Protein AF-A0A258CQS3-F1 (afdb_monomer)

Solvent-accessible surface area (backbone atoms only — not comparable to full-atom values): 9441 Å² total; per-residue (Å²): 130,82,50,75,48,33,52,53,49,55,53,39,23,54,51,42,44,51,52,36,56,75,68,69,58,75,72,48,94,60,49,63,56,60,51,26,72,75,35,54,74,35,52,62,44,58,72,62,58,47,44,16,44,47,36,51,55,51,28,52,52,55,50,50,62,72,66,69,60,61,83,52,31,36,65,36,34,30,60,56,82,23,22,46,43,72,43,71,49,67,74,58,96,81,46,61,59,59,41,44,49,52,27,46,22,62,54,28,33,45,23,6,33,65,73,47,44,72,29,42,35,29,32,37,66,67,95,87,40,58,46,37,14,26,26,84,95,65,48,60,89,76,38,44,58,37,41,78,48,74,47,80,50,67,69,85,94,52,74,49,74,52,77,47,80,44,86,40,81,95,122

Secondary structure (DSSP, 8-state):
---HHHHHHHHHHHHHHHHHHHTT----TTHHHHHHHHSTTTT-SEEES-GGGHHHHHHHHHHHHHHT-S--EEEEEEEETTEEEEEEES--TTSHHH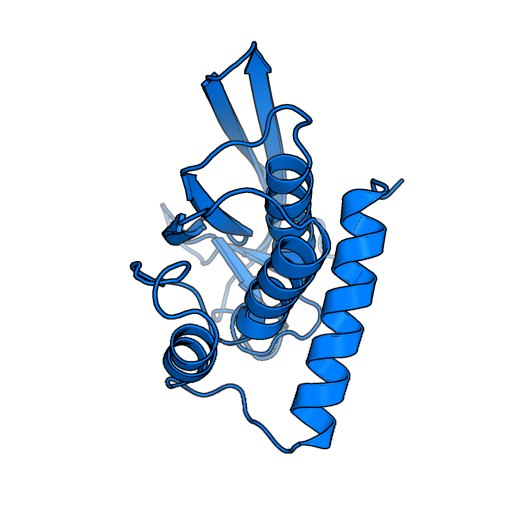HHHHHHHHHHHTB-TTT-SB-EEEE-SSTTPPEEEE-GGGPPTTPEEEEEEEEEEEETTEEEEEEEEEEPP--

Nearest PDB structures (foldseek):
  2lq6-assembly1_A  TM=3.643E-01  e=2.635E+00  Homo sapiens

Foldseek 3Di:
DQDPLLVQLVVQLVVLVVVCVVVVHDQDPCLLVVVCVVVVFQSVEEAAFASLLSSSVNSLVVVVVVVVFDDKHWHYWHDDQAFTATHIDGDDPPCSSVSSRVSRRVQRCQAARHNRDGFFWWFADDDPTGIHTHDPVPDDPRIFGKDKDWDWDDDPPDTDIDIDIGGDDPD

pLDDT: mean 90.02, std 12.18, range [41.47, 98.75]

Radius of gyration: 16.03 Å; Cα contacts (8 Å, |Δi|>4): 294; chains: 1; bounding box: 41×35×43 Å

Structure (mmCIF, N/CA/C/O backbone):
data_AF-A0A258CQS3-F1
#
_entry.id   AF-A0A258CQS3-F1
#
loop_
_atom_site.group_PDB
_atom_site.id
_atom_site.type_symbol
_atom_site.label_atom_id
_atom_site.label_alt_id
_atom_site.label_comp_id
_atom_site.label_asym_id
_atom_site.label_entity_id
_atom_site.label_seq_id
_atom_site.pdbx_PDB_ins_code
_atom_site.Cartn_x
_atom_site.Cartn_y
_atom_site.Cartn_z
_atom_site.occupancy
_atom_site.B_iso_or_equiv
_atom_site.auth_seq_id
_atom_site.auth_comp_id
_atom_site.auth_asym_id
_atom_site.auth_atom_id
_atom_site.pdbx_PDB_model_num
ATOM 1 N N . MET A 1 1 ? 17.674 -6.733 9.927 1.00 56.56 1 MET A N 1
ATOM 2 C CA . MET A 1 1 ? 16.698 -7.660 10.544 1.00 56.56 1 MET A CA 1
ATOM 3 C C . MET A 1 1 ? 15.348 -6.972 10.491 1.00 56.56 1 MET A C 1
ATOM 5 O O . MET A 1 1 ? 15.299 -5.821 10.903 1.00 56.56 1 MET A O 1
ATOM 9 N N . ARG A 1 2 ? 14.309 -7.621 9.949 1.00 79.19 2 ARG A N 1
ATOM 10 C CA . ARG A 1 2 ? 12.975 -7.010 9.817 1.00 79.19 2 ARG A CA 1
ATOM 11 C C . ARG A 1 2 ? 12.430 -6.567 11.170 1.00 79.19 2 ARG A C 1
ATOM 13 O O . 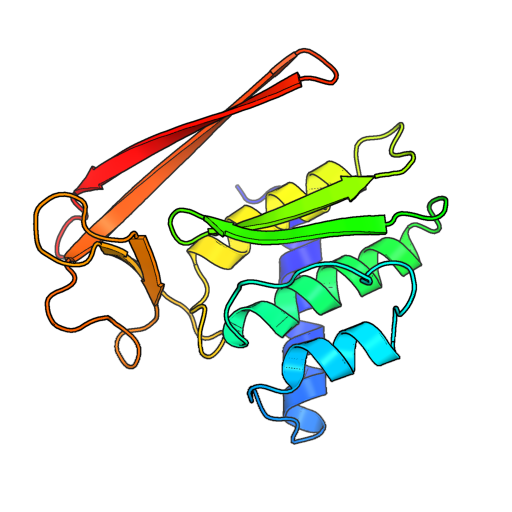ARG A 1 2 ? 12.611 -7.308 12.143 1.00 79.19 2 ARG A O 1
ATOM 20 N N . SER A 1 3 ? 11.762 -5.419 11.251 1.00 88.56 3 SER A N 1
ATOM 21 C CA . SER A 1 3 ? 11.162 -4.961 12.516 1.00 88.56 3 SER A CA 1
ATOM 22 C C . SER A 1 3 ? 10.023 -5.902 12.969 1.00 88.56 3 SER A C 1
ATOM 24 O O . SER A 1 3 ? 9.491 -6.665 12.157 1.00 88.56 3 SER A O 1
ATOM 26 N N . PRO A 1 4 ? 9.620 -5.916 14.257 1.00 92.81 4 PRO A N 1
ATOM 27 C CA . PRO A 1 4 ? 8.455 -6.693 14.688 1.00 92.81 4 PRO A CA 1
ATOM 28 C C . PRO A 1 4 ? 7.169 -6.331 13.927 1.00 92.81 4 PRO A C 1
ATOM 30 O O . PRO A 1 4 ? 6.408 -7.230 13.569 1.00 92.81 4 PRO A O 1
ATOM 33 N N . ALA A 1 5 ? 6.960 -5.042 13.636 1.00 92.69 5 ALA A N 1
ATOM 34 C CA . ALA A 1 5 ? 5.822 -4.564 12.852 1.00 92.69 5 ALA A CA 1
ATOM 35 C C . ALA A 1 5 ? 5.883 -5.067 11.402 1.00 92.69 5 ALA A C 1
ATOM 37 O O . ALA A 1 5 ? 4.890 -5.581 10.898 1.00 92.69 5 ALA A O 1
ATOM 38 N N . GLU A 1 6 ? 7.062 -5.020 10.774 1.00 94.56 6 GLU A N 1
ATOM 39 C CA . GLU A 1 6 ? 7.278 -5.526 9.414 1.00 94.56 6 GLU A CA 1
ATOM 40 C C . GLU A 1 6 ? 7.007 -7.030 9.313 1.00 94.56 6 GLU A C 1
ATOM 42 O O . GLU A 1 6 ? 6.307 -7.471 8.406 1.00 94.56 6 GLU A O 1
ATOM 47 N N . ARG A 1 7 ? 7.481 -7.837 10.274 1.00 96.50 7 ARG A N 1
ATOM 48 C CA . ARG A 1 7 ? 7.187 -9.283 10.290 1.00 96.50 7 ARG A CA 1
ATOM 49 C C . ARG A 1 7 ? 5.698 -9.570 10.456 1.00 96.50 7 ARG A C 1
ATOM 51 O O . ARG A 1 7 ? 5.172 -10.442 9.768 1.00 96.50 7 ARG A O 1
ATOM 58 N N . ARG A 1 8 ? 5.029 -8.854 11.366 1.00 97.06 8 ARG A N 1
ATOM 59 C CA . ARG A 1 8 ? 3.590 -9.014 11.604 1.00 97.06 8 ARG A CA 1
ATOM 60 C C . ARG A 1 8 ? 2.780 -8.628 10.371 1.00 97.06 8 ARG A C 1
ATOM 62 O O . ARG A 1 8 ? 1.902 -9.387 9.972 1.00 97.06 8 ARG A O 1
ATOM 69 N N . LEU A 1 9 ? 3.087 -7.484 9.763 1.00 98.06 9 LEU A N 1
ATOM 70 C CA . LEU A 1 9 ? 2.391 -7.030 8.568 1.00 98.06 9 LEU A CA 1
ATOM 71 C C . LEU A 1 9 ? 2.654 -7.965 7.387 1.00 98.06 9 LEU A C 1
ATOM 73 O O . LEU A 1 9 ? 1.700 -8.365 6.736 1.00 98.06 9 LEU A O 1
ATOM 77 N N . ALA A 1 10 ? 3.899 -8.392 7.155 1.00 97.75 10 ALA A N 1
ATOM 78 C CA . ALA A 1 10 ? 4.219 -9.333 6.080 1.00 97.75 10 ALA A CA 1
ATOM 79 C C . ALA A 1 10 ? 3.424 -10.643 6.203 1.00 97.75 10 ALA A C 1
ATOM 81 O O . ALA A 1 10 ? 2.880 -11.127 5.215 1.00 97.75 10 ALA A O 1
ATOM 82 N N . TYR A 1 11 ? 3.292 -11.185 7.418 1.00 98.12 11 TYR A N 1
ATOM 83 C CA . TYR A 1 11 ? 2.439 -12.350 7.657 1.00 98.12 11 TYR A CA 1
ATOM 84 C C . TYR A 1 11 ? 0.964 -12.065 7.335 1.00 98.12 11 TYR A C 1
ATOM 86 O O . TYR A 1 11 ? 0.314 -12.864 6.660 1.00 98.12 11 TYR A O 1
ATOM 94 N N . GLN A 1 12 ? 0.438 -10.91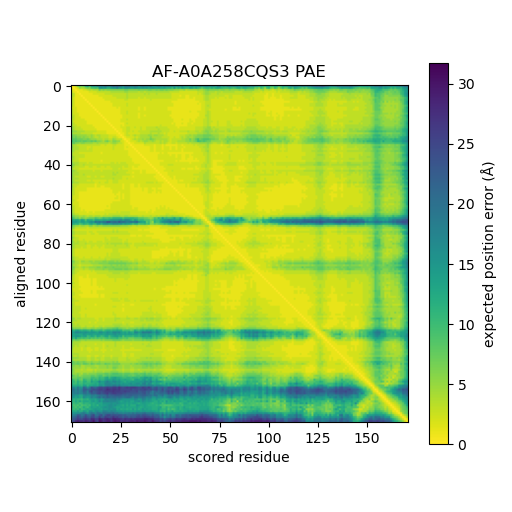5 7.767 1.00 98.62 12 GLN A N 1
ATOM 95 C CA . GLN A 1 12 ? -0.945 -10.538 7.476 1.00 98.62 12 GLN A CA 1
ATOM 96 C C . GLN A 1 12 ? -1.196 -10.361 5.971 1.00 98.62 12 GLN A C 1
ATOM 98 O O . GLN A 1 12 ? -2.241 -10.780 5.481 1.00 98.62 12 GLN A O 1
ATOM 103 N N . VAL A 1 13 ? -0.238 -9.797 5.229 1.00 98.50 13 VAL A N 1
ATOM 104 C CA . VAL A 1 13 ? -0.314 -9.645 3.767 1.00 98.50 13 VAL A CA 1
ATOM 105 C C . VAL A 1 13 ? -0.448 -11.002 3.084 1.00 98.50 13 VAL A C 1
ATOM 107 O O . VAL A 1 13 ? -1.326 -11.170 2.240 1.00 98.50 13 VAL A O 1
ATOM 110 N N . GLU A 1 14 ? 0.350 -11.993 3.483 1.00 98.00 14 GLU A N 1
ATOM 111 C CA . GLU A 1 14 ? 0.241 -13.351 2.935 1.00 98.00 14 GLU A CA 1
ATOM 112 C C . GLU A 1 14 ? -1.109 -14.003 3.270 1.00 98.00 14 GLU A C 1
ATOM 114 O O . GLU A 1 14 ? -1.714 -14.645 2.410 1.00 98.00 14 GLU A O 1
ATOM 119 N N . LEU A 1 15 ? -1.641 -13.791 4.481 1.00 98.38 15 LEU A N 1
ATOM 120 C CA . LEU A 1 15 ? -2.979 -14.272 4.843 1.00 98.38 15 LEU A CA 1
ATOM 121 C C . LEU A 1 15 ? -4.084 -13.626 3.999 1.00 98.38 15 LEU A C 1
ATOM 123 O O . LEU A 1 15 ? -4.970 -14.329 3.510 1.00 98.38 15 LEU A O 1
ATOM 127 N N . VAL A 1 16 ? -4.052 -12.303 3.830 1.00 98.25 16 VAL A N 1
ATOM 128 C CA . VAL A 1 16 ? -5.012 -11.564 2.995 1.00 98.25 16 VAL A CA 1
ATOM 129 C C . VAL A 1 16 ? -4.934 -12.047 1.552 1.00 98.25 16 VAL A C 1
ATOM 131 O O . VAL A 1 16 ? -5.960 -12.382 0.957 1.00 98.25 16 VAL A O 1
ATOM 134 N N . ARG A 1 17 ? -3.719 -12.181 1.012 1.00 97.50 17 ARG A N 1
ATOM 135 C CA . ARG A 1 17 ? -3.485 -12.698 -0.336 1.00 97.50 17 ARG A CA 1
ATOM 136 C C . ARG A 1 17 ? -4.052 -14.105 -0.506 1.00 97.50 17 ARG A C 1
ATOM 138 O O . ARG A 1 17 ? -4.751 -14.362 -1.484 1.00 97.50 17 ARG A O 1
ATOM 145 N N . ALA A 1 18 ? -3.785 -15.006 0.439 1.00 97.88 18 ALA A N 1
ATOM 146 C CA . ALA A 1 18 ? -4.290 -16.375 0.400 1.00 97.88 18 ALA A CA 1
ATOM 147 C C . ALA A 1 18 ? -5.826 -16.414 0.418 1.00 97.88 18 ALA A C 1
ATOM 149 O O . ALA A 1 18 ? -6.426 -17.127 -0.386 1.00 97.88 18 ALA A O 1
ATOM 150 N N . LYS A 1 19 ? -6.471 -15.603 1.269 1.00 97.81 19 LYS A N 1
ATOM 151 C CA . LYS A 1 19 ? -7.938 -15.470 1.307 1.00 97.81 19 LYS A CA 1
ATOM 152 C C . LYS A 1 19 ? -8.495 -14.939 -0.013 1.00 97.81 19 LYS A C 1
ATOM 154 O O . LYS A 1 19 ? -9.437 -15.517 -0.547 1.00 97.81 19 LYS A O 1
ATOM 159 N N . ARG A 1 20 ? -7.900 -13.873 -0.561 1.00 96.69 20 ARG A N 1
ATOM 160 C CA . ARG A 1 20 ? -8.314 -13.268 -1.835 1.00 96.69 20 ARG A CA 1
ATOM 161 C C . ARG A 1 20 ? -8.236 -14.276 -2.982 1.00 96.69 20 ARG A C 1
ATOM 163 O O . ARG A 1 20 ? -9.197 -14.422 -3.733 1.00 96.69 20 ARG A O 1
ATOM 170 N N . LEU A 1 21 ? -7.113 -14.989 -3.090 1.00 95.69 21 LEU A N 1
ATOM 171 C CA . LEU A 1 21 ? -6.910 -16.023 -4.107 1.00 95.69 21 LEU A CA 1
ATOM 172 C C . LEU A 1 21 ? -7.865 -17.207 -3.917 1.00 95.69 21 LEU A C 1
ATOM 174 O O . LEU A 1 21 ? -8.453 -17.666 -4.891 1.00 95.69 21 LEU A O 1
ATOM 178 N N . GLY A 1 22 ? -8.072 -17.663 -2.677 1.00 97.44 22 GLY A N 1
ATOM 179 C CA . GLY A 1 22 ? -9.024 -18.730 -2.357 1.00 97.44 22 GLY A CA 1
ATOM 180 C C . GLY A 1 22 ? -10.479 -18.364 -2.665 1.00 97.44 22 GLY A C 1
ATOM 181 O O . GLY A 1 22 ? -11.268 -19.236 -3.013 1.00 97.44 22 GLY A O 1
ATOM 182 N N . ALA A 1 23 ? -10.821 -17.076 -2.600 1.00 96.19 23 ALA A N 1
ATOM 183 C CA . ALA A 1 23 ? -12.123 -16.547 -2.999 1.00 96.19 23 ALA A CA 1
ATOM 184 C C . ALA A 1 23 ? -12.243 -16.263 -4.511 1.00 96.19 23 ALA A C 1
ATOM 186 O O . ALA A 1 23 ? -13.290 -15.802 -4.957 1.00 96.19 23 ALA A O 1
ATOM 187 N N . GLY A 1 24 ? -11.187 -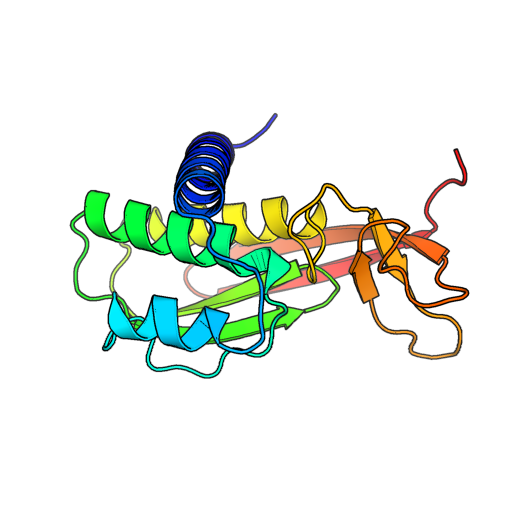16.491 -5.304 1.00 95.19 24 GLY A N 1
ATOM 188 C CA . GLY A 1 24 ? -11.180 -16.199 -6.741 1.00 95.19 24 GLY A CA 1
ATOM 189 C C . GLY A 1 24 ? -11.228 -14.704 -7.082 1.00 95.19 24 GLY A C 1
ATOM 190 O O . GLY A 1 24 ? -11.578 -14.345 -8.202 1.00 95.19 24 GLY A O 1
ATOM 191 N N . ILE A 1 25 ? -10.886 -13.824 -6.136 1.00 93.25 25 ILE A N 1
ATOM 192 C CA . ILE A 1 25 ? -10.964 -12.371 -6.321 1.00 93.25 25 ILE A CA 1
ATOM 193 C C . ILE A 1 25 ? -9.721 -11.867 -7.069 1.00 93.25 25 ILE A C 1
ATOM 195 O O . ILE A 1 25 ? -8.575 -12.026 -6.622 1.00 93.25 25 ILE A O 1
ATOM 199 N N . THR A 1 26 ? -9.950 -11.212 -8.204 1.00 92.75 26 THR A N 1
ATOM 200 C CA . THR A 1 26 ? -8.910 -10.643 -9.065 1.00 92.75 26 THR A CA 1
ATOM 201 C C . THR A 1 26 ? -8.419 -9.275 -8.594 1.00 92.75 26 THR A C 1
ATOM 203 O O . THR A 1 26 ? -9.034 -8.601 -7.769 1.00 92.75 26 THR A O 1
ATOM 206 N N . LEU A 1 27 ? -7.250 -8.885 -9.108 1.00 92.69 27 LEU A N 1
ATOM 207 C CA . LEU A 1 27 ? -6.706 -7.536 -8.987 1.00 92.69 27 LEU A CA 1
ATOM 208 C C . LEU A 1 27 ? -7.114 -6.744 -10.234 1.00 92.69 27 LEU A C 1
ATOM 210 O O . LEU A 1 27 ? -6.395 -6.748 -11.230 1.00 92.69 27 LEU A O 1
ATOM 214 N N . ASP A 1 28 ? -8.292 -6.131 -10.187 1.00 91.19 28 ASP A N 1
ATOM 215 C CA . ASP A 1 28 ? -8.848 -5.277 -11.242 1.00 91.19 28 ASP A CA 1
ATOM 216 C C . ASP A 1 28 ? -8.999 -3.826 -10.756 1.00 91.19 28 ASP A C 1
ATOM 218 O O . ASP A 1 28 ? -8.616 -3.499 -9.635 1.00 91.19 28 ASP A O 1
ATOM 222 N N . GLU A 1 29 ? -9.532 -2.941 -11.598 1.00 87.00 29 GLU A N 1
ATOM 223 C CA . GLU A 1 29 ? -9.664 -1.505 -11.311 1.00 87.00 29 GLU A CA 1
ATOM 224 C C . GLU A 1 29 ? -10.619 -1.195 -10.141 1.00 87.00 29 GLU A C 1
ATOM 226 O O . GLU A 1 29 ? -10.506 -0.136 -9.524 1.00 87.00 29 GLU A O 1
ATOM 231 N N . THR A 1 30 ? -11.491 -2.135 -9.762 1.00 92.50 30 THR A N 1
ATOM 232 C CA . THR A 1 30 ? -12.460 -1.973 -8.663 1.00 92.50 30 THR A CA 1
ATOM 233 C C . THR A 1 30 ? -11.895 -2.361 -7.295 1.00 92.50 30 THR A C 1
ATOM 235 O O . THR A 1 30 ? -12.595 -2.294 -6.281 1.00 92.50 30 THR A O 1
ATOM 238 N N . TRP A 1 31 ? -10.609 -2.733 -7.220 1.00 95.25 31 TRP A N 1
ATOM 239 C CA . TRP A 1 31 ? -9.955 -3.152 -5.974 1.00 95.25 31 TRP A CA 1
ATOM 240 C C . TRP A 1 31 ? -10.180 -2.165 -4.819 1.00 95.25 31 TRP A C 1
ATOM 242 O O . TRP A 1 31 ? -10.376 -2.585 -3.677 1.00 95.25 31 TRP A O 1
ATOM 252 N N . SER A 1 32 ? -10.174 -0.859 -5.113 1.00 96.31 32 SER A N 1
ATOM 253 C CA . SER A 1 32 ? -10.334 0.192 -4.106 1.00 96.31 32 SER A CA 1
ATOM 254 C C . SER A 1 32 ? -11.762 0.259 -3.560 1.00 96.31 32 SER A C 1
ATOM 256 O O . SER A 1 32 ? -11.949 0.484 -2.364 1.00 96.31 32 SER A O 1
ATOM 258 N N . ASP A 1 33 ? -12.767 -0.033 -4.388 1.00 96.19 33 ASP A N 1
ATOM 259 C CA . ASP A 1 33 ? -14.176 -0.038 -3.989 1.00 96.19 33 ASP A CA 1
ATOM 260 C C . ASP A 1 33 ? -14.474 -1.187 -3.028 1.00 96.19 33 ASP A C 1
ATOM 262 O O . ASP A 1 33 ? -15.173 -0.991 -2.033 1.00 96.19 33 ASP A O 1
ATOM 266 N N . ARG A 1 34 ? -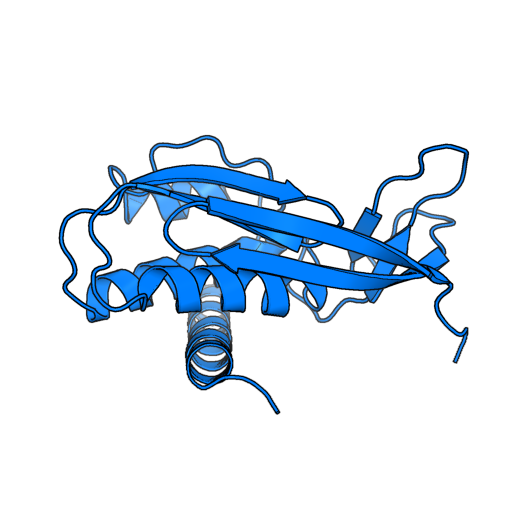13.857 -2.360 -3.241 1.00 95.06 34 ARG A N 1
ATOM 267 C CA . ARG A 1 34 ? -13.928 -3.487 -2.295 1.00 95.06 34 ARG A CA 1
ATOM 268 C C . ARG A 1 34 ? -13.437 -3.084 -0.905 1.00 95.06 34 ARG A C 1
ATOM 270 O O . ARG A 1 34 ? -14.080 -3.401 0.095 1.00 95.06 34 ARG A O 1
ATOM 277 N N . LEU A 1 35 ? -12.304 -2.384 -0.831 1.00 96.94 35 LEU A N 1
ATOM 278 C CA . LEU A 1 35 ? -11.748 -1.949 0.452 1.00 96.94 35 LEU A CA 1
ATOM 279 C C . LEU A 1 35 ? -12.599 -0.846 1.090 1.00 96.94 35 LEU A C 1
ATOM 281 O O . LEU A 1 35 ? -12.857 -0.897 2.294 1.00 96.94 35 LEU A O 1
ATOM 285 N N . ARG A 1 36 ? -13.094 0.115 0.299 1.00 97.19 36 ARG A N 1
ATOM 286 C CA . ARG A 1 36 ? -14.005 1.164 0.785 1.00 97.19 36 ARG A CA 1
ATOM 287 C C . ARG A 1 36 ? -15.333 0.602 1.280 1.00 97.19 36 ARG A C 1
ATOM 289 O O . ARG A 1 36 ? -15.847 1.104 2.269 1.00 97.19 36 ARG A O 1
ATOM 296 N N . ALA A 1 37 ? -15.863 -0.455 0.669 1.00 96.81 37 ALA A N 1
ATOM 297 C CA . ALA A 1 37 ? -17.067 -1.118 1.165 1.00 96.81 37 ALA A CA 1
ATOM 298 C C . ALA A 1 37 ? -16.867 -1.695 2.578 1.00 96.81 37 ALA A C 1
ATOM 300 O O . ALA A 1 37 ? -17.792 -1.680 3.388 1.00 96.81 37 ALA A O 1
ATOM 301 N N . ARG A 1 38 ? -15.651 -2.164 2.892 1.00 96.12 38 ARG A N 1
ATOM 302 C CA . ARG A 1 38 ? -15.304 -2.722 4.206 1.00 96.12 38 ARG A CA 1
ATOM 303 C C . ARG A 1 38 ? -14.971 -1.650 5.248 1.00 96.12 38 ARG A C 1
ATOM 305 O O . ARG A 1 38 ? -15.358 -1.796 6.404 1.00 96.12 38 ARG A O 1
ATOM 312 N N . TRP A 1 39 ? -14.299 -0.569 4.852 1.00 96.81 39 TRP A N 1
ATOM 313 C CA . TRP A 1 39 ? -13.912 0.529 5.747 1.00 96.81 39 TRP A CA 1
ATOM 314 C C . TRP A 1 39 ? -14.291 1.912 5.186 1.00 96.81 39 TRP A C 1
ATOM 316 O O . TRP A 1 39 ? -13.408 2.734 4.915 1.00 96.81 39 TRP A O 1
ATOM 326 N N . PRO A 1 40 ? -15.593 2.222 5.043 1.00 95.94 40 PRO A N 1
ATOM 327 C CA . PRO A 1 40 ? -16.058 3.382 4.278 1.00 95.94 40 PRO A CA 1
ATOM 328 C C . PRO A 1 40 ? -15.629 4.725 4.860 1.00 95.94 40 PRO A C 1
ATOM 330 O O . PRO A 1 40 ? -15.413 5.665 4.110 1.00 95.94 40 PRO A O 1
ATOM 333 N N . HIS A 1 41 ? -15.493 4.843 6.182 1.00 94.12 41 HIS A N 1
ATOM 334 C CA . HIS A 1 41 ? -15.072 6.100 6.814 1.00 94.12 41 HIS A CA 1
ATOM 335 C C . HIS A 1 41 ? -13.549 6.231 6.890 1.00 94.12 41 HIS A C 1
ATOM 337 O O . HIS A 1 41 ? -13.007 7.305 6.649 1.00 94.12 41 HIS A O 1
ATOM 343 N N . ARG A 1 42 ? -12.846 5.130 7.177 1.00 95.75 42 ARG A N 1
ATOM 344 C CA . ARG A 1 42 ? -11.383 5.121 7.308 1.00 95.75 42 ARG A CA 1
ATOM 345 C C . ARG A 1 42 ? -10.685 5.283 5.955 1.00 95.75 42 ARG A C 1
ATOM 347 O O . ARG A 1 42 ? -9.652 5.939 5.897 1.00 95.75 42 ARG A O 1
ATOM 354 N N . LEU A 1 43 ? -11.254 4.725 4.884 1.00 97.06 43 LEU A N 1
ATOM 355 C CA . LEU A 1 43 ? -10.708 4.755 3.520 1.00 97.06 43 LEU A CA 1
ATOM 356 C C . LEU A 1 43 ? -11.437 5.740 2.590 1.00 97.06 43 LEU A C 1
ATOM 358 O O . LEU A 1 43 ? -11.375 5.605 1.364 1.00 97.06 43 LEU A O 1
ATOM 362 N N . ASN A 1 44 ? -12.107 6.749 3.155 1.00 96.25 44 ASN A N 1
ATOM 363 C CA . ASN A 1 44 ? -12.697 7.850 2.392 1.00 96.25 44 ASN A CA 1
ATOM 364 C C . ASN A 1 44 ? -11.620 8.842 1.918 1.00 96.25 44 ASN A C 1
ATOM 366 O O . ASN A 1 44 ? -11.566 9.988 2.362 1.00 96.25 44 ASN A O 1
ATOM 370 N N . CYS A 1 45 ? -10.720 8.377 1.054 1.00 96.75 45 CYS A N 1
ATOM 371 C CA . CYS A 1 45 ? -9.611 9.164 0.539 1.00 96.75 45 CYS A CA 1
ATOM 372 C C . CYS A 1 45 ? -9.251 8.817 -0.906 1.00 96.75 45 CYS A C 1
ATOM 374 O O . CYS A 1 45 ? -9.665 7.791 -1.468 1.00 96.75 45 CYS A O 1
ATOM 376 N N . GLU A 1 46 ? -8.449 9.698 -1.502 1.00 96.75 46 GLU A N 1
ATOM 377 C CA . GLU A 1 46 ? -7.824 9.461 -2.795 1.00 96.75 46 GLU A CA 1
ATOM 378 C C . GLU A 1 46 ? -6.847 8.280 -2.698 1.00 96.75 46 GLU A C 1
ATOM 380 O O . GLU A 1 46 ? -5.967 8.245 -1.831 1.00 96.75 46 GLU A O 1
ATOM 385 N N . MET A 1 47 ? -7.014 7.325 -3.616 1.00 97.75 47 MET A N 1
ATOM 386 C CA . MET A 1 47 ? -6.133 6.176 -3.788 1.00 97.75 47 MET A CA 1
ATOM 387 C C . MET A 1 47 ? -5.500 6.238 -5.178 1.00 97.75 47 MET A C 1
ATOM 389 O O . MET A 1 47 ? -6.151 5.916 -6.167 1.00 97.75 47 MET A O 1
ATOM 393 N N . SER A 1 48 ? -4.237 6.649 -5.255 1.00 97.06 48 SER A N 1
ATOM 394 C CA . SER A 1 48 ? -3.475 6.761 -6.504 1.00 97.06 48 SER A CA 1
ATOM 395 C C . SER A 1 48 ? -2.288 5.790 -6.486 1.00 97.06 48 SER A C 1
ATOM 397 O O . SER A 1 48 ? -1.119 6.184 -6.505 1.00 97.06 48 SER A O 1
ATOM 399 N N . CYS A 1 49 ? -2.595 4.502 -6.343 1.00 97.00 49 CYS A N 1
ATOM 400 C CA . CYS A 1 49 ? -1.634 3.402 -6.375 1.00 97.00 49 CYS A CA 1
ATOM 401 C C . CYS A 1 49 ? -2.236 2.186 -7.091 1.00 97.00 49 CYS A C 1
ATOM 403 O O . CYS A 1 49 ? -3.444 2.132 -7.327 1.00 97.00 49 CYS A O 1
ATOM 405 N N . GLY A 1 50 ? -1.390 1.235 -7.489 1.00 96.25 50 GLY A N 1
ATOM 406 C CA . GLY A 1 50 ? -1.830 0.086 -8.274 1.00 96.25 50 GLY A CA 1
ATOM 407 C C . GLY A 1 50 ? -2.492 -1.030 -7.443 1.00 96.25 50 GLY A C 1
ATOM 408 O O . GLY A 1 50 ? -2.224 -1.167 -6.244 1.00 96.25 50 GLY A O 1
ATOM 409 N N . PRO A 1 51 ? -3.322 -1.879 -8.085 1.00 97.56 51 PRO A N 1
ATOM 410 C CA . PRO A 1 51 ? -4.074 -2.943 -7.414 1.00 97.56 51 PRO A CA 1
ATOM 411 C C . PRO A 1 51 ? -3.175 -3.999 -6.765 1.00 97.56 51 PRO A C 1
ATOM 413 O O . PRO A 1 51 ? -3.584 -4.661 -5.816 1.00 97.56 51 PRO A O 1
ATOM 416 N N . GLY A 1 52 ? -1.927 -4.139 -7.219 1.00 97.88 52 GLY A N 1
ATOM 417 C CA . GLY A 1 52 ? -0.945 -5.039 -6.625 1.00 97.88 52 GLY A CA 1
ATOM 418 C C . GLY A 1 52 ? -0.746 -4.810 -5.133 1.00 97.88 52 GLY A C 1
ATOM 419 O O . GLY A 1 52 ? -0.497 -5.770 -4.415 1.00 97.88 52 GLY A O 1
ATOM 420 N N . TRP A 1 53 ? -0.923 -3.577 -4.655 1.00 98.56 53 TRP A N 1
ATOM 421 C CA . TRP A 1 53 ? -0.765 -3.215 -3.248 1.00 98.56 53 TRP A CA 1
ATOM 422 C C . TRP A 1 53 ? -2.053 -3.310 -2.419 1.00 98.56 53 TRP A C 1
ATOM 424 O O . TRP A 1 53 ? -2.013 -3.028 -1.219 1.00 98.56 53 TRP A O 1
ATOM 434 N N . SER A 1 54 ? -3.176 -3.768 -2.993 1.00 98.25 54 SER A N 1
ATOM 435 C CA . SER A 1 54 ? -4.436 -3.901 -2.247 1.00 98.25 54 SER A CA 1
ATOM 436 C C . SER A 1 54 ? -4.307 -4.833 -1.045 1.00 98.25 54 SER A C 1
ATOM 438 O O . SER A 1 54 ? -4.890 -4.561 -0.002 1.00 98.25 54 SER A O 1
ATOM 440 N N . ASP A 1 55 ? -3.513 -5.903 -1.177 1.00 98.50 55 ASP A N 1
ATOM 441 C CA . ASP A 1 55 ? -3.299 -6.884 -0.107 1.00 98.50 55 ASP A CA 1
ATOM 442 C C . ASP A 1 55 ? -2.532 -6.252 1.082 1.00 98.50 55 ASP A C 1
ATOM 444 O O . ASP A 1 55 ? -2.819 -6.573 2.234 1.00 98.50 55 ASP A O 1
ATOM 448 N N . ILE A 1 56 ? -1.628 -5.286 0.832 1.00 98.75 56 ILE A N 1
ATOM 449 C CA . ILE A 1 56 ? -0.968 -4.485 1.886 1.00 98.75 56 ILE A CA 1
ATOM 450 C C . ILE A 1 56 ? -1.969 -3.561 2.570 1.00 98.75 56 ILE A C 1
ATOM 452 O O . ILE A 1 56 ? -2.023 -3.521 3.798 1.00 98.75 56 ILE A O 1
ATOM 456 N N . ILE A 1 57 ? -2.755 -2.817 1.790 1.00 98.56 57 ILE A N 1
ATOM 457 C CA . ILE A 1 57 ? -3.714 -1.845 2.329 1.00 98.56 57 ILE A CA 1
ATOM 458 C C . ILE A 1 57 ? -4.757 -2.570 3.186 1.00 98.56 57 ILE A C 1
ATOM 460 O O . ILE A 1 57 ? -5.038 -2.152 4.307 1.00 98.56 57 ILE A O 1
ATOM 464 N N . GLU A 1 58 ? -5.292 -3.688 2.703 1.00 98.50 58 GLU A N 1
ATOM 465 C CA . GLU A 1 58 ? -6.235 -4.514 3.454 1.00 98.50 58 GLU A CA 1
ATOM 466 C C . GLU A 1 58 ? -5.603 -5.071 4.737 1.00 98.50 58 GLU A C 1
ATOM 468 O O . GLU A 1 58 ? -6.182 -4.913 5.810 1.00 98.50 58 GLU A O 1
ATOM 473 N N . ALA A 1 59 ? -4.387 -5.622 4.665 1.00 98.69 59 ALA A N 1
ATOM 474 C CA . ALA A 1 59 ? -3.679 -6.135 5.837 1.00 98.69 59 ALA A CA 1
ATOM 475 C C . ALA A 1 59 ? -3.426 -5.058 6.904 1.00 98.69 59 ALA A C 1
ATOM 477 O O . ALA A 1 59 ? -3.649 -5.310 8.088 1.00 98.69 59 ALA A O 1
ATOM 478 N N . VAL A 1 60 ? -3.011 -3.849 6.507 1.00 98.12 60 VAL A N 1
ATOM 479 C CA . VAL A 1 60 ? -2.861 -2.710 7.428 1.00 98.12 60 VAL A CA 1
ATOM 480 C C . VAL A 1 60 ? -4.182 -2.425 8.137 1.00 98.12 60 VAL A C 1
ATOM 482 O O . VAL A 1 60 ? -4.204 -2.315 9.359 1.00 98.12 60 VAL A O 1
ATOM 485 N N . ASN A 1 61 ? -5.289 -2.351 7.398 1.00 97.69 61 ASN A N 1
ATOM 486 C CA . ASN A 1 61 ? -6.592 -2.025 7.974 1.00 97.69 61 ASN A CA 1
ATOM 487 C C . ASN A 1 61 ? -7.142 -3.138 8.884 1.00 97.69 61 ASN A C 1
ATOM 489 O O . ASN A 1 61 ? -7.715 -2.821 9.925 1.00 97.69 61 ASN A O 1
ATOM 493 N N . GLU A 1 62 ? -6.902 -4.417 8.568 1.00 97.50 62 GLU A N 1
ATOM 494 C CA . GLU A 1 62 ? -7.225 -5.534 9.469 1.00 97.50 62 GLU A CA 1
ATOM 495 C C . GLU A 1 62 ? -6.414 -5.486 10.770 1.00 97.50 62 GLU A C 1
ATOM 497 O O . GLU A 1 62 ? -6.941 -5.799 11.836 1.00 97.50 62 GLU A O 1
ATOM 502 N N . LEU A 1 63 ? -5.138 -5.091 10.711 1.00 96.81 63 LEU A N 1
ATOM 503 C CA . LEU A 1 63 ? -4.319 -4.941 11.915 1.00 96.81 63 LEU A CA 1
ATOM 504 C C . LEU A 1 63 ? -4.741 -3.724 12.743 1.00 96.81 63 LEU A C 1
ATOM 506 O O . LEU A 1 63 ? -4.766 -3.828 13.963 1.00 96.81 63 LEU A O 1
ATOM 510 N N . ILE A 1 64 ? -5.129 -2.612 12.111 1.00 94.94 64 ILE A N 1
ATOM 511 C CA . ILE A 1 64 ? -5.695 -1.446 12.811 1.00 94.94 64 ILE A CA 1
ATOM 512 C C . ILE A 1 64 ? -6.967 -1.839 13.576 1.00 94.94 64 ILE A C 1
ATOM 514 O O . ILE A 1 64 ? -7.114 -1.455 14.735 1.00 94.94 64 ILE A O 1
ATOM 518 N N . ASP A 1 65 ? -7.850 -2.649 12.976 1.00 93.88 65 ASP A N 1
ATOM 519 C CA . ASP A 1 65 ? -9.037 -3.173 13.670 1.00 93.88 65 ASP A CA 1
ATOM 520 C C . ASP A 1 65 ? -8.659 -4.002 14.907 1.00 93.88 65 ASP A C 1
ATOM 522 O O . ASP A 1 65 ? -9.296 -3.885 15.952 1.00 93.88 65 ASP A O 1
ATOM 526 N N . GLN A 1 66 ? -7.600 -4.812 14.815 1.00 93.06 66 GLN A N 1
ATOM 527 C CA . GLN A 1 66 ? -7.113 -5.625 15.936 1.00 93.06 66 GLN A CA 1
ATOM 528 C C . GLN A 1 66 ? -6.466 -4.800 17.052 1.00 93.06 66 GLN A C 1
ATOM 530 O O . GLN A 1 66 ? -6.495 -5.222 18.206 1.00 93.06 66 GLN A O 1
ATOM 535 N N . GLU A 1 67 ? -5.863 -3.653 16.731 1.00 87.38 67 GLU A N 1
ATOM 536 C CA . GLU A 1 67 ? -5.280 -2.768 17.742 1.00 87.38 67 GLU A CA 1
ATOM 537 C C . GLU A 1 67 ? -6.340 -2.087 18.616 1.00 87.38 67 GLU A C 1
ATOM 539 O O . GLU A 1 67 ? -6.007 -1.622 19.706 1.00 87.38 67 GLU A O 1
ATOM 544 N N . GLY A 1 68 ? -7.598 -2.023 18.161 1.00 79.56 68 GLY A N 1
ATOM 545 C CA . GLY A 1 68 ? -8.685 -1.378 18.902 1.00 79.56 68 GLY A CA 1
ATOM 546 C C . GLY A 1 68 ? -8.448 0.116 19.146 1.00 79.56 68 GLY A C 1
ATOM 547 O O . GLY A 1 68 ? -8.923 0.659 20.139 1.00 79.56 68 GLY A O 1
ATOM 548 N N . VAL A 1 69 ? -7.669 0.765 18.278 1.00 74.25 69 VAL A N 1
ATOM 549 C CA . VAL A 1 69 ? -7.356 2.195 18.376 1.00 74.25 69 VAL A CA 1
ATOM 550 C C . VAL A 1 69 ? -8.551 3.062 17.973 1.00 74.25 69 VAL A C 1
ATOM 552 O O . VAL A 1 69 ? -9.364 2.667 17.133 1.00 74.25 69 VAL A O 1
ATOM 555 N N . ASP A 1 70 ? -8.619 4.254 18.575 1.00 65.75 70 ASP A N 1
ATOM 556 C CA . ASP A 1 70 ? -9.572 5.328 18.267 1.00 65.75 70 ASP A CA 1
ATOM 557 C C . ASP A 1 70 ? -9.687 5.589 16.755 1.00 65.75 70 ASP A C 1
ATOM 559 O O . ASP A 1 70 ? -8.757 5.285 16.004 1.00 65.75 70 ASP A O 1
ATOM 563 N N . PRO A 1 71 ? -10.811 6.152 16.271 1.00 83.88 71 PRO A N 1
ATOM 564 C CA . PRO A 1 71 ? -11.092 6.215 14.843 1.00 83.88 71 PRO A CA 1
ATOM 565 C C . PRO A 1 71 ? -9.985 6.940 14.069 1.00 83.88 71 PRO A C 1
ATOM 567 O O . PRO A 1 71 ? -9.820 8.156 14.145 1.00 83.88 71 PRO A O 1
ATOM 570 N N . ILE A 1 72 ? -9.246 6.159 13.284 1.00 92.19 72 ILE A N 1
ATOM 571 C CA . ILE A 1 72 ? -8.253 6.632 12.323 1.00 92.19 72 ILE A CA 1
ATOM 572 C C . ILE A 1 72 ? -8.922 6.834 10.970 1.00 92.19 72 ILE A C 1
ATOM 574 O O . ILE A 1 72 ? -9.794 6.061 10.568 1.00 92.19 72 ILE A O 1
ATOM 578 N N . THR A 1 73 ? -8.472 7.854 10.245 1.00 96.12 73 THR A N 1
ATOM 579 C CA . THR A 1 73 ? -8.845 8.103 8.849 1.00 96.12 73 THR A CA 1
ATOM 580 C C . THR A 1 73 ? -7.597 8.293 8.003 1.00 96.12 73 THR A C 1
ATOM 582 O O . THR A 1 73 ? -6.621 8.890 8.454 1.00 96.12 73 THR A O 1
ATOM 585 N N . PHE A 1 74 ? -7.604 7.785 6.774 1.00 97.44 74 PHE A N 1
ATOM 586 C CA . PHE A 1 74 ? -6.569 8.097 5.796 1.00 97.44 74 PHE A CA 1
ATOM 587 C C . PHE A 1 74 ? -6.954 9.362 5.030 1.00 97.44 74 PHE A C 1
ATOM 589 O O . PHE A 1 74 ? -8.114 9.537 4.677 1.00 97.44 74 PHE A O 1
ATOM 596 N N . SER A 1 75 ? -5.986 10.232 4.748 1.00 97.44 75 SER A N 1
ATOM 597 C CA . SER A 1 75 ? -6.171 11.403 3.882 1.00 97.44 75 SER A CA 1
ATOM 598 C C . SER A 1 75 ? -5.676 11.167 2.460 1.00 97.44 75 SER A C 1
ATOM 600 O O . SER A 1 75 ? -6.260 11.707 1.525 1.00 97.44 75 SER A O 1
ATOM 602 N N . GLN A 1 76 ? -4.643 10.338 2.275 1.00 97.12 76 GLN A N 1
ATOM 603 C CA . GLN A 1 76 ? -4.146 9.922 0.959 1.00 97.12 76 GLN A CA 1
ATOM 604 C C . GLN A 1 76 ? -3.488 8.547 1.031 1.00 97.12 76 GLN A C 1
ATOM 606 O O . GLN A 1 76 ? -2.728 8.269 1.962 1.00 97.12 76 GLN A O 1
ATOM 611 N N . ILE A 1 77 ? -3.696 7.732 0.001 1.00 98.38 77 ILE A N 1
ATOM 612 C CA . ILE A 1 77 ? -2.962 6.486 -0.219 1.00 98.38 77 ILE A CA 1
ATOM 613 C C . ILE A 1 77 ? -2.407 6.527 -1.640 1.00 98.38 77 ILE A C 1
ATOM 615 O O . ILE A 1 77 ? -3.159 6.537 -2.609 1.00 98.38 77 ILE A O 1
ATOM 619 N N . LYS A 1 78 ? -1.088 6.596 -1.792 1.00 97.56 78 LYS A N 1
ATOM 620 C CA . LYS A 1 78 ? -0.472 6.843 -3.100 1.00 97.56 78 LYS A CA 1
ATOM 621 C C . LYS A 1 78 ? 0.852 6.142 -3.282 1.00 97.56 78 LYS A C 1
ATOM 623 O O . LYS A 1 78 ? 1.553 5.865 -2.313 1.00 97.56 78 LYS A O 1
ATOM 628 N N . GLU A 1 79 ? 1.208 5.914 -4.534 1.00 96.50 79 GLU A N 1
ATOM 629 C CA . GLU A 1 79 ? 2.582 5.609 -4.901 1.00 96.50 79 GLU A CA 1
ATOM 630 C C . GLU A 1 79 ? 3.464 6.858 -4.752 1.00 96.50 79 GLU A C 1
ATOM 632 O O . GLU A 1 79 ? 3.045 7.990 -5.020 1.00 96.50 79 GLU A O 1
ATOM 637 N N . LYS A 1 80 ? 4.685 6.654 -4.252 1.00 93.44 80 LYS A N 1
ATOM 638 C CA . LYS A 1 80 ? 5.759 7.640 -4.307 1.00 93.44 80 LYS A CA 1
ATOM 639 C C . LYS A 1 80 ? 7.130 6.963 -4.316 1.00 93.44 80 LYS A C 1
ATOM 641 O O . LYS A 1 80 ? 7.529 6.361 -3.323 1.00 93.44 80 LYS A O 1
ATOM 646 N N . PHE A 1 81 ? 7.881 7.182 -5.394 1.00 92.56 81 PHE A N 1
ATOM 647 C CA . PHE A 1 81 ? 9.224 6.636 -5.618 1.00 92.56 81 PHE A CA 1
ATOM 648 C C . PHE A 1 81 ? 9.295 5.103 -5.552 1.00 92.56 81 PHE A C 1
ATOM 650 O O . PHE A 1 81 ? 10.266 4.561 -5.038 1.00 92.56 81 PHE A O 1
ATOM 657 N N . GLY A 1 82 ? 8.281 4.414 -6.072 1.00 93.81 82 GLY A N 1
ATOM 658 C CA . GLY A 1 82 ? 8.125 2.962 -6.065 1.00 93.81 82 GLY A CA 1
ATOM 659 C C . GLY A 1 82 ? 7.658 2.368 -4.736 1.00 93.81 82 GLY A C 1
ATOM 660 O O . GLY A 1 82 ? 7.578 1.149 -4.637 1.00 93.81 82 GLY A O 1
ATOM 661 N N . GLY A 1 83 ? 7.327 3.194 -3.738 1.00 95.44 83 GLY A N 1
ATOM 662 C CA . GLY A 1 83 ? 6.781 2.755 -2.453 1.00 95.44 83 GLY A CA 1
ATOM 663 C C . GLY A 1 83 ? 5.366 3.280 -2.191 1.00 95.44 83 GLY A C 1
ATOM 664 O O . GLY A 1 83 ? 4.960 4.330 -2.694 1.00 95.44 83 GLY A O 1
ATOM 665 N N . LEU A 1 84 ? 4.613 2.560 -1.366 1.00 97.50 84 LEU A N 1
ATOM 666 C CA . LEU A 1 84 ? 3.281 2.914 -0.893 1.00 97.50 84 LEU A CA 1
ATOM 667 C C . LEU A 1 84 ? 3.375 3.934 0.247 1.00 97.50 84 LEU A C 1
ATOM 669 O O . LEU A 1 84 ? 4.000 3.697 1.280 1.00 97.50 84 LEU A O 1
ATOM 673 N N . ARG A 1 85 ? 2.686 5.065 0.093 1.00 96.25 85 ARG A N 1
ATOM 674 C CA . ARG A 1 85 ? 2.541 6.098 1.121 1.00 96.25 85 ARG A CA 1
ATOM 675 C C . ARG A 1 85 ? 1.103 6.200 1.570 1.00 96.25 85 ARG A C 1
ATOM 677 O O . ARG A 1 85 ? 0.216 6.453 0.762 1.00 96.25 85 ARG A O 1
ATOM 684 N N . GLN A 1 86 ? 0.905 6.071 2.874 1.00 97.12 86 GLN A N 1
ATOM 685 C CA . GLN A 1 86 ? -0.398 6.182 3.509 1.00 97.12 86 GLN A CA 1
ATOM 686 C C . GLN A 1 86 ? -0.337 7.315 4.533 1.00 97.12 86 GLN A C 1
ATOM 688 O O . GLN A 1 86 ? 0.383 7.238 5.527 1.00 97.12 86 GLN A O 1
ATOM 693 N N . TYR A 1 87 ? -1.046 8.400 4.250 1.00 95.62 87 TYR A N 1
ATOM 694 C CA . TYR A 1 87 ? -1.168 9.547 5.141 1.00 95.62 87 TYR A CA 1
ATOM 695 C C . TYR A 1 87 ? -2.441 9.382 5.953 1.00 95.62 87 TYR A C 1
ATOM 697 O O . TYR A 1 87 ? -3.495 9.109 5.381 1.00 95.62 87 TYR A O 1
ATOM 705 N N . TRP A 1 88 ? -2.337 9.519 7.271 1.00 95.12 88 TRP A N 1
ATOM 706 C CA . TRP A 1 88 ? -3.424 9.214 8.190 1.00 95.12 88 TRP A CA 1
ATOM 707 C C . TRP A 1 88 ? -3.541 10.265 9.301 1.00 95.12 88 TRP A C 1
ATOM 709 O O . TRP A 1 88 ? -2.593 10.999 9.588 1.00 95.12 88 TRP A O 1
ATOM 719 N N . HIS A 1 89 ? -4.729 10.346 9.894 1.00 92.94 89 HIS A N 1
ATOM 720 C CA . HIS A 1 89 ? -5.083 11.207 11.017 1.00 92.94 89 HIS A CA 1
ATOM 721 C C . HIS A 1 89 ? -5.757 10.375 12.109 1.00 92.94 89 HIS A C 1
ATOM 723 O O . HIS A 1 89 ? -6.555 9.486 11.807 1.00 92.94 89 HIS A O 1
ATOM 729 N N . GLY A 1 90 ? -5.455 10.680 13.369 1.00 90.81 90 GLY A N 1
ATOM 730 C CA . GLY A 1 90 ? -6.001 9.997 14.541 1.00 90.81 90 GLY A CA 1
ATOM 731 C C . GLY A 1 90 ? -5.027 10.045 15.718 1.00 90.81 90 GLY A C 1
ATOM 732 O O . GLY A 1 90 ? -4.017 10.752 15.666 1.00 90.81 90 GLY A O 1
ATOM 733 N N . LEU A 1 91 ? -5.324 9.283 16.770 1.00 87.88 91 LEU A N 1
ATOM 734 C CA . LEU A 1 91 ? -4.448 9.130 17.930 1.00 87.88 91 LEU A CA 1
ATOM 735 C C . LEU A 1 91 ? -3.626 7.842 17.812 1.00 87.88 91 LEU A C 1
ATOM 737 O O . LEU A 1 91 ? -4.178 6.756 17.674 1.00 87.88 91 LEU A O 1
ATOM 741 N N . ASP A 1 92 ? -2.304 7.968 17.918 1.00 89.50 92 ASP A N 1
ATOM 742 C CA . ASP A 1 92 ? -1.371 6.839 18.019 1.00 89.50 92 ASP A CA 1
ATOM 743 C C . ASP A 1 92 ? -0.302 7.137 19.081 1.00 89.50 92 ASP A C 1
ATOM 745 O O . ASP A 1 92 ? 0.864 7.384 18.765 1.00 89.50 92 ASP A O 1
ATOM 749 N N . PRO A 1 93 ? -0.685 7.176 20.371 1.00 85.19 93 PRO A N 1
ATOM 750 C CA . PRO A 1 93 ? 0.211 7.606 21.447 1.00 85.19 93 PRO A CA 1
ATOM 751 C C . PRO A 1 93 ? 1.449 6.711 21.606 1.00 85.19 93 PRO A C 1
ATOM 753 O O . PRO A 1 93 ? 2.445 7.133 22.188 1.00 85.19 93 PRO A O 1
ATOM 756 N N . VAL A 1 94 ? 1.387 5.476 21.103 1.00 87.56 94 VAL A N 1
ATOM 757 C CA . VAL A 1 94 ? 2.441 4.458 21.216 1.00 87.56 94 VAL A CA 1
ATOM 758 C C . VAL A 1 94 ? 3.113 4.128 19.875 1.00 87.56 94 VAL A C 1
ATOM 760 O O . VAL A 1 94 ? 3.955 3.233 19.833 1.00 87.56 94 VAL A O 1
ATOM 763 N N . GLY A 1 95 ? 2.778 4.837 18.791 1.00 89.88 95 GLY A N 1
ATOM 764 C CA . GLY A 1 95 ? 3.430 4.701 17.482 1.00 89.88 95 GLY A CA 1
ATOM 765 C C . GLY A 1 95 ? 3.168 3.377 16.750 1.00 89.88 95 GLY A C 1
ATOM 766 O O . GLY A 1 95 ? 3.977 2.970 15.913 1.00 89.88 95 GLY A O 1
ATOM 767 N N . ARG A 1 96 ? 2.092 2.652 17.083 1.00 90.88 96 ARG A N 1
ATOM 768 C CA . ARG A 1 96 ? 1.776 1.343 16.483 1.00 90.88 96 ARG A CA 1
ATOM 769 C C . ARG A 1 96 ? 1.308 1.474 15.041 1.00 90.88 96 ARG A C 1
ATOM 771 O O . ARG A 1 96 ? 1.686 0.660 14.204 1.00 90.88 96 ARG A O 1
ATOM 778 N N . ILE A 1 97 ? 0.509 2.492 14.754 1.00 92.56 97 ILE A N 1
ATOM 779 C CA . ILE A 1 97 ? -0.023 2.772 13.420 1.00 92.56 97 ILE A CA 1
ATOM 780 C C . ILE A 1 97 ? 1.103 3.263 12.541 1.00 92.56 97 ILE A C 1
ATOM 782 O O . ILE A 1 97 ? 1.297 2.746 11.447 1.00 92.56 97 ILE A O 1
ATOM 786 N N . ASP A 1 98 ? 1.919 4.173 13.059 1.00 92.00 98 ASP A N 1
ATOM 787 C CA . ASP A 1 98 ? 3.109 4.627 12.357 1.00 92.00 98 ASP A CA 1
ATOM 788 C C . ASP A 1 98 ? 4.057 3.479 12.008 1.00 92.00 98 ASP A C 1
ATOM 790 O O . ASP A 1 98 ? 4.512 3.397 10.868 1.00 92.00 98 ASP A O 1
ATOM 794 N N . ALA A 1 99 ? 4.281 2.543 12.933 1.00 93.19 99 ALA A N 1
ATOM 795 C CA . ALA A 1 99 ? 5.086 1.356 12.666 1.00 93.19 99 ALA A CA 1
ATOM 796 C C . ALA A 1 99 ? 4.467 0.444 11.587 1.00 93.19 99 ALA A C 1
ATOM 798 O O . ALA A 1 99 ? 5.202 -0.129 10.783 1.00 93.19 99 ALA A O 1
ATOM 799 N N . LEU A 1 100 ? 3.135 0.313 11.538 1.00 95.75 100 LEU A N 1
ATOM 800 C CA . LEU A 1 100 ? 2.439 -0.431 10.479 1.00 95.75 100 LEU A CA 1
ATOM 801 C C . LEU A 1 100 ? 2.540 0.272 9.121 1.00 95.75 100 LEU A C 1
ATOM 803 O O . LEU A 1 100 ? 2.783 -0.389 8.114 1.00 95.75 100 LEU A O 1
ATOM 807 N N . ILE A 1 101 ? 2.385 1.596 9.076 1.00 95.50 101 ILE A N 1
ATOM 808 C CA . ILE A 1 101 ? 2.511 2.376 7.839 1.00 95.50 101 ILE A CA 1
ATOM 809 C C . ILE A 1 101 ? 3.948 2.349 7.318 1.00 95.50 101 ILE A C 1
ATOM 811 O O . ILE A 1 101 ? 4.162 2.195 6.116 1.00 95.50 101 ILE A O 1
ATOM 815 N N . ASP A 1 102 ? 4.933 2.450 8.208 1.00 93.94 102 ASP A N 1
ATOM 816 C CA . ASP A 1 102 ? 6.344 2.360 7.850 1.00 93.94 102 ASP A CA 1
ATOM 817 C C . ASP A 1 102 ? 6.710 0.967 7.323 1.00 93.94 102 ASP A C 1
ATOM 819 O O . ASP A 1 102 ? 7.403 0.867 6.312 1.00 93.94 102 ASP A O 1
ATOM 823 N N . ALA A 1 103 ? 6.182 -0.093 7.939 1.00 96.00 103 ALA A N 1
ATOM 824 C CA . ALA A 1 103 ? 6.311 -1.456 7.433 1.00 96.00 103 ALA A CA 1
ATOM 825 C C . ALA A 1 103 ? 5.624 -1.648 6.069 1.00 96.00 103 ALA A C 1
ATOM 827 O O . ALA A 1 103 ? 6.142 -2.360 5.213 1.00 96.00 103 ALA A O 1
ATOM 828 N N . ALA A 1 104 ? 4.461 -1.031 5.850 1.00 97.88 104 ALA A N 1
ATOM 829 C CA . ALA A 1 104 ? 3.742 -1.120 4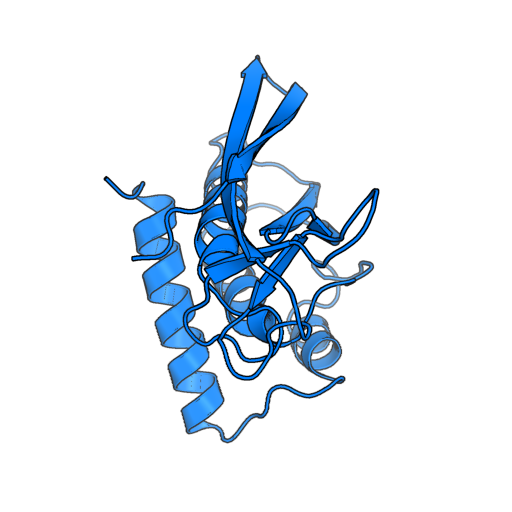.581 1.00 97.88 104 ALA A CA 1
ATOM 830 C C . ALA A 1 104 ? 4.531 -0.481 3.432 1.00 97.88 104 ALA A C 1
ATOM 832 O O . ALA A 1 104 ? 4.571 -1.040 2.336 1.00 97.88 104 ALA A O 1
ATOM 833 N N . GLU A 1 105 ? 5.179 0.658 3.698 1.00 95.75 105 GLU A N 1
ATOM 834 C CA . GLU A 1 105 ? 6.111 1.305 2.771 1.00 95.75 105 GLU A CA 1
ATOM 835 C C . GLU A 1 105 ? 7.245 0.333 2.399 1.00 95.75 105 GLU A C 1
ATOM 837 O O . GLU A 1 105 ? 7.419 0.018 1.224 1.00 95.75 105 GLU A O 1
ATOM 842 N N . GLU A 1 106 ? 7.934 -0.243 3.386 1.00 94.19 106 GLU A N 1
ATOM 843 C CA . GLU A 1 106 ? 9.059 -1.168 3.162 1.00 94.19 106 GLU A CA 1
ATOM 844 C C . GLU A 1 106 ? 8.654 -2.441 2.397 1.00 94.19 106 GLU A C 1
ATOM 846 O O . GLU A 1 106 ? 9.349 -2.872 1.477 1.00 94.19 106 GLU A O 1
ATOM 851 N N . ILE A 1 107 ? 7.502 -3.037 2.722 1.00 96.81 107 ILE A N 1
ATOM 852 C CA . ILE A 1 107 ? 7.003 -4.233 2.023 1.00 96.81 107 ILE A CA 1
ATOM 853 C C . ILE A 1 107 ? 6.643 -3.900 0.570 1.00 96.81 107 ILE A C 1
ATOM 855 O O . ILE A 1 107 ? 6.920 -4.693 -0.332 1.00 96.81 107 ILE A O 1
ATOM 859 N N . SER A 1 108 ? 6.040 -2.734 0.328 1.00 97.75 108 SER A N 1
ATOM 860 C CA . SER A 1 108 ? 5.608 -2.332 -1.013 1.00 97.75 108 SER A CA 1
ATOM 861 C C . SER A 1 108 ? 6.768 -2.115 -1.989 1.00 97.75 108 SER A C 1
ATOM 863 O O . SER A 1 108 ? 6.618 -2.420 -3.168 1.00 97.75 108 SER A O 1
ATOM 865 N N . GLU A 1 109 ? 7.942 -1.686 -1.512 1.00 95.38 109 GLU A N 1
ATOM 866 C CA . GLU A 1 109 ? 9.137 -1.507 -2.351 1.00 95.38 109 GLU A CA 1
ATOM 867 C C . GLU A 1 109 ? 9.604 -2.839 -2.974 1.00 95.38 109 GLU A C 1
ATOM 869 O O . GLU A 1 109 ? 10.133 -2.856 -4.087 1.00 95.38 109 GLU A O 1
ATOM 874 N N . GLY A 1 110 ? 9.342 -3.970 -2.308 1.00 95.75 110 GLY A N 1
ATOM 875 C CA . GLY A 1 110 ? 9.613 -5.327 -2.803 1.00 95.75 110 GLY A CA 1
ATOM 876 C C . GLY A 1 110 ? 8.414 -6.036 -3.441 1.00 95.75 110 GLY A C 1
ATOM 877 O O . GLY A 1 110 ? 8.507 -7.232 -3.743 1.00 95.75 110 GLY A O 1
ATOM 878 N N . MET A 1 111 ? 7.290 -5.337 -3.633 1.00 97.88 111 MET A N 1
ATOM 879 C CA . MET A 1 111 ? 6.065 -5.909 -4.182 1.00 97.88 111 MET A CA 1
ATOM 880 C C . MET A 1 111 ? 5.568 -5.153 -5.421 1.00 97.88 111 MET A C 1
ATOM 882 O O . MET A 1 111 ? 5.423 -3.937 -5.419 1.00 97.88 111 MET A O 1
ATOM 886 N N . CYS A 1 112 ? 5.248 -5.876 -6.496 1.00 98.00 112 CYS A N 1
ATOM 887 C CA . CYS A 1 112 ? 4.815 -5.275 -7.752 1.00 98.00 112 CYS A CA 1
ATOM 888 C C . CYS A 1 112 ? 3.498 -4.517 -7.575 1.00 98.00 112 CYS A C 1
ATOM 890 O O . CYS A 1 112 ? 2.482 -5.120 -7.223 1.00 98.00 112 CYS A O 1
ATOM 892 N N . GLU A 1 113 ? 3.494 -3.232 -7.931 1.00 97.38 113 GLU A N 1
ATOM 893 C CA . GLU A 1 113 ? 2.326 -2.352 -7.809 1.00 97.38 113 GLU A CA 1
ATOM 894 C C . GLU A 1 113 ? 1.121 -2.809 -8.646 1.00 97.38 113 GLU A C 1
ATOM 896 O O . GLU A 1 113 ? -0.011 -2.441 -8.356 1.00 97.38 113 GLU A O 1
ATOM 901 N N . ARG A 1 114 ? 1.325 -3.645 -9.674 1.00 97.06 114 ARG A N 1
ATOM 902 C CA . ARG A 1 114 ? 0.246 -4.128 -10.553 1.00 97.06 114 ARG A CA 1
ATOM 903 C C . ARG A 1 114 ? -0.346 -5.469 -10.139 1.00 97.06 114 ARG A C 1
ATOM 905 O O . ARG A 1 114 ? -1.544 -5.662 -10.278 1.00 97.06 114 ARG A O 1
ATOM 912 N N . CYS A 1 115 ? 0.466 -6.412 -9.658 1.00 96.75 115 CYS A N 1
ATOM 913 C CA . CYS A 1 115 ? 0.003 -7.790 -9.425 1.00 96.75 115 CYS A CA 1
ATOM 914 C C . CYS A 1 115 ? 0.359 -8.385 -8.061 1.00 96.75 115 CYS A C 1
ATOM 916 O O . CYS A 1 115 ? 0.030 -9.544 -7.797 1.00 96.75 115 CYS A O 1
ATOM 918 N N . GLY A 1 116 ? 1.073 -7.647 -7.211 1.00 96.44 116 GLY A N 1
ATOM 919 C CA . GLY A 1 116 ? 1.436 -8.098 -5.870 1.00 96.44 116 GLY A CA 1
ATOM 920 C C . GLY A 1 116 ? 2.505 -9.198 -5.833 1.00 96.44 116 GLY A C 1
ATOM 921 O O . GLY A 1 116 ? 2.788 -9.752 -4.777 1.00 96.44 116 GLY A O 1
ATOM 922 N N . ARG A 1 117 ? 3.083 -9.616 -6.969 1.00 96.31 117 ARG A N 1
ATOM 923 C CA . ARG A 1 117 ? 4.230 -10.553 -6.996 1.00 96.31 117 ARG A CA 1
ATOM 924 C C . ARG A 1 117 ? 5.516 -9.862 -6.514 1.00 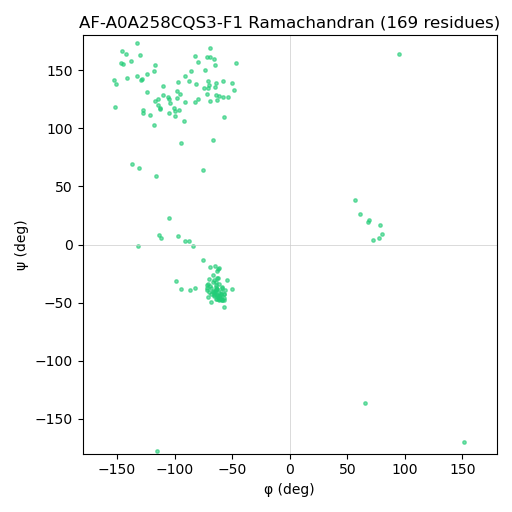96.31 117 ARG A C 1
ATOM 926 O O . ARG A 1 117 ? 5.563 -8.635 -6.569 1.00 96.31 117 ARG A O 1
ATOM 933 N N . PRO A 1 118 ? 6.556 -10.611 -6.102 1.00 97.25 118 PRO A N 1
ATOM 934 C CA . PRO A 1 118 ? 7.868 -10.027 -5.828 1.00 97.25 118 PRO A CA 1
ATOM 935 C C . PRO A 1 118 ? 8.351 -9.149 -6.987 1.00 97.25 118 PRO A C 1
ATOM 937 O O . PRO A 1 118 ? 8.158 -9.488 -8.160 1.00 97.25 118 PRO A O 1
ATOM 940 N N . SER A 1 119 ? 8.954 -8.013 -6.661 1.00 96.69 119 SER A N 1
ATOM 941 C CA . SER A 1 119 ? 9.393 -7.012 -7.632 1.00 96.69 119 SER A CA 1
ATOM 942 C C . SER A 1 119 ? 10.819 -6.541 -7.382 1.00 96.69 119 SER A C 1
ATOM 944 O O . SER A 1 119 ? 11.466 -6.886 -6.394 1.00 96.69 119 SER A O 1
ATOM 946 N N . LYS A 1 120 ? 11.303 -5.736 -8.328 1.00 96.19 120 LYS A N 1
ATOM 947 C CA . LYS A 1 120 ? 12.515 -4.936 -8.197 1.00 96.19 120 LYS A CA 1
ATOM 948 C C . LYS A 1 120 ? 12.128 -3.464 -8.313 1.00 96.19 120 LYS A C 1
ATOM 950 O O . LYS A 1 120 ? 11.191 -3.129 -9.044 1.00 96.19 120 LYS A O 1
ATOM 955 N N . MET A 1 121 ? 12.880 -2.600 -7.639 1.00 96.06 121 MET A N 1
ATOM 956 C CA . MET A 1 121 ? 12.785 -1.158 -7.843 1.00 96.06 121 MET A CA 1
ATOM 957 C C . MET A 1 121 ? 13.385 -0.805 -9.197 1.00 96.06 121 MET A C 1
ATOM 959 O O . MET A 1 121 ? 14.486 -1.244 -9.537 1.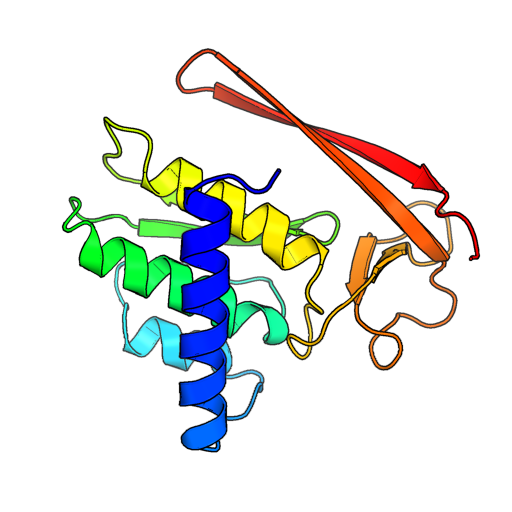00 96.06 121 MET A O 1
ATOM 963 N N . ARG A 1 122 ? 12.639 -0.043 -9.994 1.00 95.12 122 ARG A N 1
ATOM 964 C CA . ARG A 1 122 ? 12.989 0.258 -11.380 1.00 95.12 122 ARG A CA 1
ATOM 965 C C . ARG A 1 122 ? 12.840 1.731 -11.675 1.00 95.12 122 ARG A C 1
ATOM 967 O O . ARG A 1 122 ? 11.903 2.366 -11.202 1.00 95.12 122 ARG A O 1
ATOM 974 N N . ARG A 1 123 ? 13.717 2.256 -12.526 1.00 94.69 123 ARG A N 1
ATOM 975 C CA . ARG A 1 123 ? 13.645 3.619 -13.050 1.00 94.69 123 ARG A CA 1
ATOM 976 C C . ARG A 1 123 ? 13.452 3.582 -14.555 1.00 94.69 123 ARG A C 1
ATOM 978 O O . ARG A 1 123 ? 14.250 2.976 -15.264 1.00 94.69 123 ARG A O 1
ATOM 985 N N . SER A 1 124 ? 12.392 4.214 -15.044 1.00 91.81 124 SER A N 1
ATOM 986 C CA . SER A 1 124 ? 12.190 4.402 -16.488 1.00 91.81 124 SER A CA 1
ATOM 987 C C . SER A 1 124 ? 13.280 5.300 -17.094 1.00 91.81 124 SER A C 1
ATOM 989 O O . SER A 1 124 ? 13.908 6.093 -16.393 1.00 91.81 124 SER A O 1
ATOM 991 N N . GLY A 1 125 ? 13.544 5.137 -18.393 1.00 87.38 125 GLY A N 1
ATOM 992 C CA . GLY A 1 125 ? 14.580 5.897 -19.096 1.00 87.38 125 GLY A CA 1
ATOM 993 C C . GLY A 1 125 ? 14.250 7.387 -19.265 1.00 87.38 125 GLY A C 1
ATOM 994 O O . GLY A 1 125 ? 13.093 7.796 -19.204 1.00 87.38 125 GLY A O 1
ATOM 995 N N . GLY A 1 126 ? 15.287 8.187 -19.535 1.00 80.31 126 GLY A N 1
ATOM 996 C CA . GLY A 1 126 ? 15.188 9.622 -19.826 1.00 80.31 126 GLY A CA 1
ATOM 997 C C . GLY A 1 126 ? 15.392 10.551 -18.613 1.00 80.31 126 GLY A C 1
ATOM 998 O O . GLY A 1 126 ? 15.348 10.110 -17.459 1.00 80.31 126 GLY A O 1
ATOM 999 N N . PRO A 1 127 ? 15.646 11.857 -18.846 1.00 75.38 127 PRO A N 1
ATOM 1000 C CA . PRO A 1 127 ? 15.714 12.853 -17.778 1.00 75.38 127 PRO A CA 1
ATOM 1001 C C . PRO A 1 127 ? 14.404 12.890 -16.982 1.00 75.38 127 PRO A C 1
ATOM 1003 O O . PRO A 1 127 ? 13.330 13.027 -17.557 1.00 75.38 127 PRO A O 1
ATOM 1006 N N . GLY A 1 128 ? 14.488 12.759 -15.655 1.00 77.94 128 GLY A N 1
ATOM 1007 C CA . GLY A 1 128 ? 13.300 12.739 -14.790 1.00 77.94 128 GLY A CA 1
ATOM 1008 C C . GLY A 1 128 ? 12.534 11.410 -14.757 1.00 77.94 128 GLY A C 1
ATOM 1009 O O . GLY A 1 128 ? 11.396 11.396 -14.300 1.00 77.94 128 GLY A O 1
ATOM 1010 N N . GLY A 1 129 ? 13.145 10.304 -15.204 1.00 84.44 129 GLY A N 1
ATOM 1011 C CA . GLY A 1 129 ? 12.522 8.977 -15.222 1.00 84.44 129 GLY A CA 1
ATOM 1012 C C . GLY A 1 129 ? 11.837 8.574 -13.908 1.00 84.44 129 GLY A C 1
ATOM 1013 O O . GLY A 1 129 ? 12.414 8.701 -12.824 1.00 84.44 129 GLY A O 1
ATOM 1014 N N . TYR A 1 130 ? 10.612 8.066 -14.040 1.00 91.38 130 TYR A N 1
ATOM 1015 C CA . TYR A 1 130 ? 9.732 7.603 -12.969 1.00 91.38 130 TYR A CA 1
ATOM 1016 C C . TYR A 1 130 ? 10.238 6.314 -12.314 1.00 91.38 130 TYR A C 1
ATOM 1018 O O . TYR A 1 130 ? 10.666 5.385 -13.014 1.00 91.38 130 TYR A O 1
ATOM 1026 N N . ILE A 1 131 ? 10.161 6.267 -10.982 1.00 94.31 131 ILE A N 1
ATOM 1027 C CA . ILE A 1 131 ? 10.524 5.105 -10.170 1.00 94.31 131 ILE A CA 1
ATOM 1028 C C . ILE A 1 131 ? 9.265 4.333 -9.817 1.00 94.31 131 ILE A C 1
ATOM 1030 O O . ILE A 1 131 ? 8.306 4.926 -9.345 1.00 94.31 131 ILE A O 1
ATOM 1034 N N . HIS A 1 132 ? 9.307 3.021 -10.003 1.00 95.12 132 HIS A N 1
ATOM 1035 C CA . HIS A 1 132 ? 8.195 2.124 -9.724 1.00 95.12 132 HIS A CA 1
ATOM 1036 C C . HIS A 1 132 ? 8.710 0.781 -9.208 1.00 95.12 132 HIS A C 1
ATOM 1038 O O . HIS A 1 132 ? 9.840 0.379 -9.509 1.00 95.12 132 HIS A O 1
ATOM 1044 N N . SER A 1 133 ? 7.873 0.076 -8.448 1.00 97.06 133 SER A N 1
ATOM 1045 C CA . SER A 1 133 ? 8.151 -1.293 -8.020 1.00 97.06 133 SER A CA 1
ATOM 1046 C C . SER A 1 133 ? 7.395 -2.274 -8.911 1.00 97.06 133 SER A C 1
ATOM 1048 O O . SER A 1 133 ? 6.165 -2.359 -8.877 1.00 97.06 133 SER A O 1
ATOM 1050 N N . ALA A 1 134 ? 8.125 -3.022 -9.744 1.00 97.62 134 ALA A N 1
ATOM 1051 C CA . ALA A 1 134 ? 7.523 -3.942 -10.708 1.00 97.62 134 ALA A CA 1
ATOM 1052 C C . ALA A 1 134 ? 8.285 -5.264 -10.870 1.00 97.62 134 ALA A C 1
ATOM 1054 O O . ALA A 1 134 ? 9.521 -5.320 -10.833 1.00 97.62 134 ALA A O 1
ATOM 1055 N N . CYS A 1 135 ? 7.524 -6.346 -11.065 1.00 97.50 135 CYS A N 1
ATOM 1056 C CA . CYS A 1 135 ? 8.058 -7.614 -11.560 1.00 97.50 135 CYS A CA 1
ATOM 1057 C C . CYS A 1 135 ? 8.476 -7.475 -13.034 1.00 97.50 135 CYS A C 1
ATOM 1059 O O . CYS A 1 135 ? 8.154 -6.475 -13.675 1.00 97.50 135 CYS A O 1
ATOM 1061 N N . ASP A 1 136 ? 9.183 -8.468 -13.575 1.00 96.44 136 ASP A N 1
ATOM 1062 C CA . ASP A 1 136 ? 9.665 -8.420 -14.964 1.00 96.44 136 ASP A CA 1
ATOM 1063 C C . ASP A 1 136 ? 8.517 -8.276 -15.981 1.00 96.44 136 ASP A C 1
ATOM 1065 O O . ASP A 1 136 ? 8.633 -7.489 -16.917 1.00 96.44 136 ASP A O 1
ATOM 1069 N N . ASP A 1 137 ? 7.371 -8.922 -15.739 1.00 97.19 137 ASP A N 1
ATOM 1070 C CA . ASP A 1 137 ? 6.197 -8.855 -16.629 1.00 97.19 137 ASP A CA 1
ATOM 1071 C C . ASP A 1 137 ? 5.548 -7.464 -16.693 1.00 97.19 137 ASP A C 1
ATOM 1073 O O . ASP A 1 137 ? 4.870 -7.126 -17.661 1.00 97.19 137 ASP A O 1
ATOM 1077 N N . HIS A 1 138 ? 5.711 -6.666 -15.636 1.00 96.44 138 HIS A N 1
ATOM 1078 C CA . HIS A 1 138 ? 5.088 -5.348 -15.494 1.00 96.44 138 HIS A CA 1
ATOM 1079 C C . HIS A 1 138 ? 6.101 -4.204 -15.512 1.00 96.44 138 HIS A C 1
ATOM 1081 O O . HIS A 1 138 ? 5.735 -3.058 -15.245 1.00 96.44 138 HIS A O 1
ATOM 1087 N N . ALA A 1 139 ? 7.366 -4.498 -15.808 1.00 95.56 139 ALA A N 1
ATOM 1088 C CA . ALA A 1 139 ? 8.392 -3.484 -15.940 1.00 95.56 139 ALA A CA 1
ATOM 1089 C C . ALA A 1 139 ? 8.082 -2.573 -17.135 1.00 95.56 139 ALA A C 1
ATOM 1091 O O . ALA A 1 139 ? 7.753 -3.039 -18.230 1.00 95.56 139 ALA A O 1
ATOM 1092 N N . ILE A 1 140 ? 8.236 -1.261 -16.949 1.00 93.94 140 ILE A N 1
ATOM 1093 C CA . ILE A 1 140 ? 8.226 -0.333 -18.082 1.00 93.94 140 ILE A CA 1
ATOM 1094 C C . ILE A 1 140 ? 9.395 -0.702 -19.001 1.00 93.94 140 ILE A C 1
ATOM 1096 O O . ILE A 1 140 ? 10.540 -0.814 -18.559 1.00 93.94 140 ILE A O 1
ATOM 1100 N N . ARG A 1 141 ? 9.123 -0.890 -20.297 1.00 91.56 141 ARG A N 1
ATOM 1101 C CA . ARG A 1 141 ? 10.152 -1.271 -21.274 1.00 91.56 141 ARG A CA 1
ATOM 1102 C C . ARG A 1 141 ? 11.331 -0.293 -21.222 1.00 91.56 141 ARG A C 1
ATOM 1104 O O . ARG A 1 141 ? 11.149 0.914 -21.349 1.00 91.56 141 ARG A O 1
ATOM 1111 N N . GLY A 1 142 ? 12.540 -0.834 -21.066 1.00 89.56 142 GLY A N 1
ATOM 1112 C CA . GLY A 1 142 ? 13.769 -0.042 -20.965 1.00 89.56 142 GLY A CA 1
ATOM 1113 C C . GLY A 1 142 ? 14.029 0.563 -19.583 1.00 89.56 142 GLY A C 1
ATOM 1114 O O . GLY A 1 142 ? 14.935 1.380 -19.453 1.00 89.56 142 GLY A O 1
ATOM 1115 N N . SER A 1 143 ? 13.261 0.194 -18.551 1.00 92.94 143 SER A N 1
ATOM 1116 C CA . SER A 1 143 ? 13.575 0.590 -17.179 1.00 92.94 143 SER A CA 1
ATOM 1117 C C . SER A 1 143 ? 14.803 -0.154 -16.651 1.00 92.94 143 SER A C 1
ATOM 1119 O O . SER A 1 143 ? 14.866 -1.379 -16.774 1.00 92.94 143 SER A O 1
ATOM 1121 N N . ALA A 1 144 ? 15.714 0.563 -16.000 1.00 92.88 144 ALA A N 1
ATOM 1122 C CA . ALA A 1 144 ? 16.845 -0.021 -15.288 1.00 92.88 144 ALA A CA 1
ATOM 1123 C C . ALA A 1 144 ? 16.440 -0.421 -13.864 1.00 92.88 144 ALA A C 1
ATOM 1125 O O . ALA A 1 144 ? 15.582 0.226 -13.257 1.00 92.88 144 ALA A O 1
ATOM 1126 N N . ILE A 1 145 ? 17.061 -1.468 -13.323 1.00 94.56 145 ILE A N 1
ATOM 1127 C CA . ILE A 1 145 ? 16.936 -1.816 -11.905 1.00 94.56 145 ILE A CA 1
ATOM 1128 C C . ILE A 1 145 ? 17.771 -0.818 -11.100 1.00 94.56 145 ILE A C 1
ATOM 1130 O O . ILE A 1 145 ? 18.903 -0.509 -11.459 1.00 94.56 145 ILE A O 1
ATOM 1134 N N . ILE A 1 146 ? 17.205 -0.300 -10.015 1.00 92.94 146 ILE A N 1
ATOM 1135 C CA . ILE A 1 146 ? 17.868 0.669 -9.140 1.00 92.94 146 ILE A CA 1
ATOM 1136 C C . ILE A 1 146 ? 17.766 0.239 -7.681 1.00 92.94 146 ILE A C 1
ATOM 1138 O O . ILE A 1 146 ? 16.911 -0.567 -7.310 1.00 92.94 146 ILE A O 1
ATOM 1142 N N . ARG A 1 147 ? 18.611 0.819 -6.830 1.00 87.44 147 ARG A N 1
ATOM 1143 C CA . ARG A 1 147 ? 18.470 0.749 -5.376 1.00 87.44 147 ARG A CA 1
ATOM 1144 C C . ARG A 1 147 ? 17.958 2.088 -4.864 1.00 87.44 147 ARG A C 1
ATOM 1146 O O . ARG A 1 147 ? 18.548 3.135 -5.116 1.00 87.44 147 ARG A O 1
ATOM 1153 N N . VAL A 1 148 ? 16.856 2.051 -4.127 1.00 83.88 148 VAL A N 1
ATOM 1154 C CA . VAL A 1 148 ? 16.310 3.227 -3.449 1.00 83.88 148 VAL A CA 1
ATOM 1155 C C . VAL A 1 148 ? 16.608 3.086 -1.966 1.00 83.88 148 VAL A C 1
ATOM 1157 O O . VAL A 1 148 ? 16.313 2.058 -1.365 1.00 83.88 148 VAL A O 1
ATOM 1160 N N . LYS A 1 149 ? 17.231 4.107 -1.380 1.00 79.75 149 LYS A N 1
ATOM 1161 C CA . LYS A 1 149 ? 17.433 4.218 0.065 1.00 79.75 149 LYS A CA 1
ATOM 1162 C C . LYS A 1 149 ? 16.593 5.378 0.571 1.00 79.75 149 LYS A C 1
ATOM 1164 O O . LYS A 1 149 ? 16.824 6.523 0.184 1.00 79.75 149 LYS A O 1
ATOM 1169 N N . THR A 1 150 ? 15.630 5.086 1.436 1.00 76.12 150 THR A N 1
ATOM 1170 C CA . THR A 1 150 ? 14.813 6.109 2.093 1.00 76.12 150 THR A CA 1
ATOM 1171 C C . THR A 1 150 ? 15.266 6.261 3.539 1.00 76.12 150 THR A C 1
ATOM 1173 O O . THR A 1 150 ? 15.084 5.365 4.357 1.00 76.12 150 THR A O 1
ATOM 1176 N N . GLU A 1 151 ? 15.838 7.415 3.869 1.00 74.88 151 GLU A N 1
ATOM 1177 C CA . GLU A 1 151 ? 16.147 7.792 5.244 1.00 74.88 151 GLU A CA 1
ATOM 1178 C C . GLU A 1 151 ? 14.967 8.562 5.840 1.00 74.88 151 GLU A C 1
ATOM 1180 O O . GLU A 1 151 ? 14.521 9.590 5.316 1.00 74.88 151 GLU A O 1
ATOM 1185 N N . LYS A 1 152 ? 14.441 8.051 6.954 1.00 70.44 152 LYS A N 1
ATOM 1186 C CA . LYS A 1 152 ? 13.380 8.699 7.728 1.00 70.44 152 LYS A CA 1
ATOM 1187 C C . LYS A 1 152 ? 14.045 9.571 8.793 1.00 70.44 152 LYS A C 1
ATOM 1189 O O . LYS A 1 152 ? 14.587 9.066 9.770 1.00 70.44 152 LYS A O 1
ATOM 1194 N N . ILE A 1 153 ? 14.014 10.885 8.595 1.00 70.19 153 ILE A N 1
ATOM 1195 C CA . ILE A 1 153 ? 14.563 11.875 9.523 1.00 70.19 153 ILE A CA 1
ATOM 1196 C C . ILE A 1 153 ? 13.396 12.442 10.332 1.00 70.19 153 ILE A C 1
ATOM 1198 O O . ILE A 1 153 ? 12.518 13.103 9.780 1.00 70.19 153 ILE A O 1
ATOM 1202 N N . GLY A 1 154 ? 13.358 12.201 11.642 1.00 57.19 154 GLY A N 1
ATOM 1203 C CA . GLY A 1 154 ? 12.274 12.711 12.482 1.00 57.19 154 GLY A CA 1
ATOM 1204 C C . GLY A 1 154 ? 12.679 12.985 13.925 1.00 57.19 154 GLY A C 1
ATOM 1205 O O . GLY A 1 154 ? 13.379 12.192 14.550 1.00 57.19 154 GLY A O 1
ATOM 1206 N N . ARG A 1 155 ? 12.190 14.110 14.459 1.00 44.47 155 ARG A N 1
ATOM 1207 C CA . ARG A 1 155 ? 12.149 14.434 15.894 1.00 44.47 155 ARG A CA 1
ATOM 1208 C C . ARG A 1 155 ? 10.703 14.819 16.225 1.00 44.47 155 ARG A C 1
ATOM 1210 O O . ARG A 1 155 ? 10.206 15.820 15.716 1.00 44.47 155 ARG A O 1
ATOM 1217 N N . GLY A 1 156 ? 10.027 14.038 17.068 1.00 52.66 156 GLY A N 1
ATOM 1218 C CA . GLY A 1 156 ? 8.625 14.290 17.424 1.00 52.66 156 GLY A CA 1
ATOM 1219 C C . GLY A 1 156 ? 7.662 14.128 16.237 1.00 52.66 156 GLY A C 1
ATOM 1220 O O . GLY A 1 156 ? 7.773 13.173 15.474 1.00 52.66 156 GLY A O 1
ATOM 1221 N N . VAL A 1 157 ? 6.716 15.061 16.090 1.00 48.69 157 VAL A N 1
ATOM 1222 C CA . VAL A 1 157 ? 5.603 14.998 15.114 1.00 48.69 157 VAL A CA 1
ATOM 1223 C C . VAL A 1 157 ? 6.008 15.297 13.663 1.00 48.69 157 VAL A C 1
ATOM 1225 O O . VAL A 1 157 ? 5.242 15.024 12.743 1.00 48.69 157 VAL A O 1
ATOM 1228 N N . PHE A 1 158 ? 7.208 15.838 13.428 1.00 48.88 158 PHE A N 1
ATOM 1229 C CA . PHE A 1 158 ? 7.700 16.124 12.080 1.00 48.88 158 PHE A CA 1
ATOM 1230 C C . PHE A 1 158 ? 8.587 14.985 11.577 1.00 48.88 158 PHE A C 1
ATOM 1232 O O . PHE A 1 158 ? 9.673 14.746 12.110 1.00 48.88 158 PHE A O 1
ATOM 1239 N N . ARG A 1 159 ? 8.138 14.310 10.511 1.00 63.66 159 ARG A N 1
ATOM 1240 C CA . ARG A 1 159 ? 8.937 13.332 9.760 1.00 63.66 159 ARG A CA 1
ATOM 1241 C C . ARG A 1 159 ? 9.241 13.854 8.363 1.00 63.66 159 ARG A C 1
ATOM 1243 O O . ARG A 1 159 ? 8.342 14.025 7.542 1.00 63.66 159 ARG A O 1
ATOM 1250 N N . ILE A 1 160 ? 10.520 14.053 8.087 1.00 67.25 160 ILE A N 1
ATOM 1251 C CA . ILE A 1 160 ? 11.058 14.309 6.755 1.00 67.25 160 ILE A CA 1
ATOM 1252 C C . ILE A 1 160 ? 11.574 12.976 6.211 1.00 67.25 160 ILE A C 1
ATOM 1254 O O . ILE A 1 160 ? 12.156 12.174 6.936 1.00 67.25 160 ILE A O 1
ATOM 1258 N N . ARG A 1 161 ? 11.342 12.714 4.926 1.00 73.00 161 ARG A N 1
ATOM 1259 C CA . ARG A 1 161 ? 11.895 11.542 4.241 1.00 73.00 161 ARG A CA 1
ATOM 1260 C C . ARG A 1 161 ? 12.866 12.027 3.174 1.00 73.00 161 ARG A C 1
ATOM 1262 O O . ARG A 1 161 ? 12.455 12.772 2.285 1.00 73.00 161 ARG A O 1
ATOM 1269 N N . ALA A 1 162 ? 14.124 11.620 3.284 1.00 74.31 162 ALA A N 1
ATOM 1270 C CA . ALA A 1 162 ? 15.144 11.851 2.274 1.00 74.31 162 ALA A CA 1
ATOM 1271 C C . ALA A 1 162 ? 15.308 10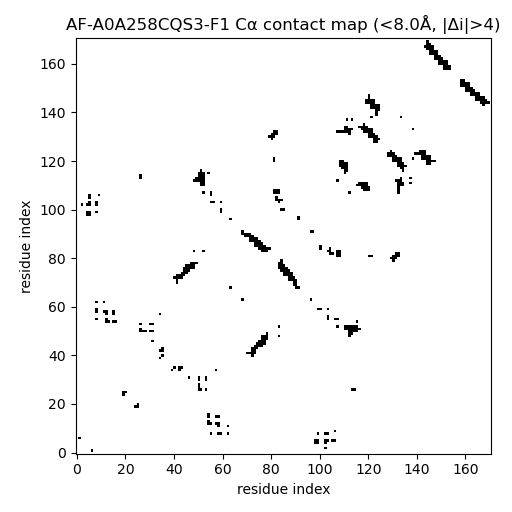.566 1.459 1.00 74.31 162 ALA A C 1
ATOM 1273 O O . ALA A 1 162 ? 15.661 9.522 2.000 1.00 74.31 162 ALA A O 1
ATOM 1274 N N . THR A 1 163 ? 15.011 10.626 0.163 1.00 78.31 163 THR A N 1
ATOM 1275 C CA . THR A 1 163 ? 15.144 9.477 -0.739 1.00 78.31 163 THR A CA 1
ATOM 1276 C C . THR A 1 163 ? 16.386 9.663 -1.599 1.00 78.31 163 THR A C 1
ATOM 1278 O O . THR A 1 163 ? 16.497 10.652 -2.324 1.00 78.31 163 THR A O 1
ATOM 1281 N N . LYS A 1 164 ? 17.312 8.707 -1.523 1.00 78.19 164 LYS A N 1
ATOM 1282 C CA . LYS A 1 164 ? 18.513 8.632 -2.354 1.00 78.19 164 LYS A CA 1
ATOM 1283 C C . LYS A 1 164 ? 18.380 7.466 -3.328 1.00 78.19 164 LYS A C 1
ATOM 1285 O O . LYS A 1 164 ? 17.951 6.378 -2.951 1.00 78.19 164 LYS A O 1
ATOM 1290 N N . ILE A 1 165 ? 18.749 7.708 -4.580 1.00 78.75 165 ILE A N 1
ATOM 1291 C CA . ILE A 1 165 ? 18.694 6.722 -5.659 1.00 78.75 165 ILE A CA 1
ATOM 1292 C C . ILE A 1 165 ? 20.127 6.360 -6.024 1.00 78.75 165 ILE A C 1
ATOM 1294 O O . ILE A 1 165 ? 20.954 7.246 -6.239 1.00 78.75 165 ILE A O 1
ATOM 1298 N N . GLU A 1 166 ? 20.409 5.068 -6.063 1.00 81.06 166 GLU A N 1
ATOM 1299 C CA . GLU A 1 166 ? 21.691 4.492 -6.450 1.00 81.06 166 GLU A CA 1
ATOM 1300 C C . GLU A 1 166 ? 21.444 3.513 -7.606 1.00 81.06 166 GLU A C 1
ATOM 1302 O O . GLU A 1 166 ? 20.381 2.885 -7.680 1.00 81.06 166 GLU A O 1
ATOM 1307 N N . ASP A 1 167 ? 22.402 3.395 -8.523 1.00 74.38 167 ASP A N 1
ATOM 1308 C CA . ASP A 1 167 ? 22.301 2.427 -9.616 1.00 74.38 167 ASP A CA 1
ATOM 1309 C C . ASP A 1 167 ? 22.292 0.999 -9.042 1.00 74.38 167 ASP A C 1
ATOM 1311 O O . ASP A 1 167 ? 22.963 0.697 -8.049 1.00 74.38 167 ASP A O 1
ATOM 1315 N N . GLY A 1 168 ? 21.446 0.133 -9.604 1.00 63.03 168 GLY A N 1
ATOM 1316 C CA . GLY A 1 168 ? 21.385 -1.272 -9.219 1.00 63.03 168 GLY A CA 1
ATOM 1317 C C . GLY A 1 168 ? 22.488 -2.055 -9.920 1.00 63.03 168 GLY A C 1
ATOM 1318 O O . GLY A 1 168 ? 22.725 -1.846 -11.105 1.00 63.03 168 GLY A O 1
ATOM 1319 N N . ASP A 1 169 ? 23.148 -2.963 -9.202 1.00 57.44 169 ASP A N 1
ATOM 1320 C CA . ASP A 1 169 ? 24.090 -3.895 -9.825 1.00 57.44 169 ASP A CA 1
ATOM 1321 C C . ASP A 1 169 ? 23.304 -4.888 -10.703 1.00 57.44 169 ASP A C 1
ATOM 1323 O O . ASP A 1 169 ? 22.402 -5.569 -10.200 1.00 57.44 169 ASP A O 1
ATOM 1327 N N . ASP A 1 170 ? 23.642 -4.980 -11.993 1.00 47.66 170 ASP A N 1
ATOM 1328 C CA . ASP A 1 170 ? 23.183 -6.052 -12.886 1.00 47.66 170 ASP A CA 1
ATOM 1329 C C . ASP A 1 170 ? 23.810 -7.376 -12.409 1.00 47.66 170 ASP A C 1
ATOM 1331 O O . ASP A 1 170 ? 24.927 -7.729 -12.789 1.00 47.66 170 ASP A O 1
ATOM 1335 N N . SER A 1 171 ? 23.114 -8.088 -11.518 1.00 41.47 171 SER A N 1
ATOM 1336 C CA . SER A 1 171 ? 23.479 -9.436 -11.053 1.00 41.47 171 SER A CA 1
ATOM 1337 C C . SER A 1 171 ? 22.293 -10.386 -11.096 1.00 41.47 171 SER A C 1
ATOM 1339 O O . SER A 1 171 ? 21.157 -9.946 -10.785 1.00 41.47 171 SER A O 1
#

Sequence (171 aa):
MRSPAERRLAYQVELVRAKRLGAGITLDETWSDRLRARWPHRLNCEMSCGPGWSDIIEAVNELIDQEGVDPITFSQIKEKFGGLRQYWHGLDPVGRIDALIDAAEEISEGMCERCGRPSKMRRSGGPGGYIHSACDDHAIRGSAIIRVKTEKIGRGVFRIRATKIEDGDDS

Mean predicted aligned error: 5.21 Å